Protein AF-A0A9E8MUX7-F1 (afdb_monomer_lite)

pLDDT: mean 95.08, std 4.29, range [65.94, 98.06]

Structure (mmCIF, N/CA/C/O backbone):
data_AF-A0A9E8MUX7-F1
#
_entry.id   AF-A0A9E8MUX7-F1
#
loop_
_atom_site.group_PDB
_atom_site.id
_atom_site.type_symbol
_atom_site.label_atom_id
_atom_site.label_alt_id
_atom_site.label_comp_id
_atom_site.label_asym_id
_atom_site.label_entity_id
_atom_site.label_seq_id
_atom_site.pdbx_PDB_ins_code
_atom_site.Cartn_x
_atom_site.Cartn_y
_atom_site.Cartn_z
_atom_site.occupancy
_atom_site.B_iso_or_equiv
_atom_site.auth_seq_id
_atom_site.auth_comp_id
_atom_site.auth_asym_id
_atom_site.auth_atom_id
_atom_site.pdbx_PDB_model_num
ATOM 1 N N . MET A 1 1 ? -14.081 1.595 10.426 1.00 92.31 1 MET A N 1
ATOM 2 C CA . MET A 1 1 ? -14.610 1.369 9.060 1.00 92.31 1 MET A CA 1
ATOM 3 C C . MET A 1 1 ? -13.684 0.440 8.269 1.00 92.31 1 MET A C 1
ATOM 5 O O . MET A 1 1 ? -12.515 0.356 8.636 1.00 92.31 1 MET A O 1
ATOM 9 N N . LYS A 1 2 ? -14.185 -0.304 7.269 1.00 95.12 2 LYS A N 1
ATOM 10 C CA . LYS A 1 2 ? -13.392 -1.200 6.399 1.00 95.12 2 LYS A CA 1
ATOM 11 C C . LYS A 1 2 ? -13.639 -0.847 4.932 1.00 95.12 2 LYS A C 1
ATOM 13 O O . LYS A 1 2 ? -14.800 -0.661 4.585 1.00 95.12 2 LYS A O 1
ATOM 18 N N . PHE A 1 3 ? -12.594 -0.796 4.108 1.00 95.75 3 PHE A N 1
ATOM 19 C CA . PHE A 1 3 ? -12.703 -0.469 2.680 1.00 95.75 3 PHE A CA 1
ATOM 20 C C . PHE A 1 3 ? -12.337 -1.642 1.768 1.00 95.75 3 PHE A C 1
ATOM 22 O O . PHE A 1 3 ? -11.425 -2.415 2.060 1.00 95.75 3 PHE A O 1
ATOM 29 N N . LEU A 1 4 ? -13.032 -1.721 0.636 1.00 96.56 4 LEU A N 1
ATOM 30 C CA . LEU A 1 4 ? -12.589 -2.441 -0.550 1.00 96.56 4 LEU A CA 1
ATOM 31 C C . LEU A 1 4 ? -12.283 -1.389 -1.612 1.00 96.56 4 LEU A C 1
ATOM 33 O O . LEU A 1 4 ? -13.172 -0.633 -1.995 1.00 96.56 4 LEU A O 1
ATOM 37 N N . VAL A 1 5 ? -11.033 -1.321 -2.051 1.00 95.69 5 VAL A N 1
ATOM 38 C CA . VAL A 1 5 ? -10.590 -0.342 -3.042 1.00 95.69 5 VAL A CA 1
ATOM 39 C C . VAL A 1 5 ? -10.354 -1.068 -4.358 1.00 95.69 5 VAL A C 1
ATOM 41 O O . VAL A 1 5 ? -9.498 -1.947 -4.439 1.00 95.69 5 VAL A O 1
ATOM 44 N N . VAL A 1 6 ? -11.134 -0.709 -5.376 1.00 97.06 6 VAL A N 1
ATOM 45 C CA . VAL A 1 6 ? -11.003 -1.233 -6.739 1.00 97.06 6 VAL A CA 1
ATOM 46 C C . VAL A 1 6 ? -10.354 -0.152 -7.588 1.00 97.06 6 VAL A C 1
ATOM 48 O O . VAL A 1 6 ? -10.881 0.954 -7.685 1.00 97.06 6 VAL A O 1
ATOM 51 N N . THR A 1 7 ? -9.188 -0.440 -8.159 1.00 95.81 7 THR A N 1
ATOM 52 C CA . THR A 1 7 ? -8.388 0.559 -8.874 1.00 95.81 7 THR A CA 1
ATOM 53 C C . THR A 1 7 ? -7.644 -0.059 -10.046 1.00 95.81 7 THR A C 1
ATOM 55 O O . THR A 1 7 ? -7.263 -1.226 -10.015 1.00 95.81 7 THR A O 1
ATOM 58 N N . ASN A 1 8 ? -7.391 0.750 -11.072 1.00 95.56 8 ASN A N 1
ATOM 59 C CA . ASN A 1 8 ? -6.491 0.379 -12.159 1.00 95.56 8 ASN A CA 1
ATOM 60 C C . ASN A 1 8 ? -5.012 0.660 -11.826 1.00 95.56 8 ASN A C 1
ATOM 62 O O . ASN A 1 8 ? -4.133 0.297 -12.599 1.00 95.56 8 ASN A O 1
ATOM 66 N N . ALA A 1 9 ? -4.717 1.311 -10.693 1.00 95.62 9 ALA A N 1
ATOM 67 C CA . ALA A 1 9 ? -3.345 1.529 -10.245 1.00 95.62 9 ALA A CA 1
ATOM 68 C C . ALA A 1 9 ? -2.696 0.182 -9.867 1.00 95.62 9 ALA A C 1
ATOM 70 O O . ALA A 1 9 ? -3.155 -0.453 -8.910 1.00 95.62 9 ALA A O 1
ATOM 71 N N . PRO A 1 10 ? -1.637 -0.268 -10.569 1.00 96.12 10 PRO A N 1
ATOM 72 C CA . PRO A 1 10 ? -1.047 -1.572 -10.307 1.00 96.12 10 PRO A CA 1
ATOM 73 C C . PRO A 1 10 ? -0.469 -1.650 -8.895 1.00 96.12 10 PRO A C 1
ATOM 75 O O . PRO A 1 10 ? 0.259 -0.756 -8.459 1.00 96.12 10 PRO A O 1
ATOM 78 N N . THR A 1 11 ? -0.784 -2.729 -8.184 1.00 96.62 11 THR A N 1
ATOM 79 C CA . THR A 1 11 ? -0.205 -3.047 -6.877 1.00 96.62 11 THR A CA 1
ATOM 80 C C . THR A 1 11 ? 0.880 -4.095 -7.066 1.00 96.62 11 THR A C 1
ATOM 82 O O . THR A 1 11 ? 0.606 -5.261 -7.333 1.00 96.62 11 THR A O 1
ATOM 85 N N . LEU A 1 12 ? 2.130 -3.665 -6.947 1.00 96.12 12 LEU A N 1
ATOM 86 C CA . LEU A 1 12 ? 3.318 -4.470 -7.203 1.00 96.12 12 LEU A CA 1
ATOM 87 C C . LEU A 1 12 ? 3.965 -4.872 -5.878 1.00 96.12 12 LEU A C 1
ATOM 89 O O . LEU A 1 12 ? 4.012 -4.078 -4.939 1.00 96.12 12 LEU A O 1
ATOM 93 N N . ILE A 1 13 ? 4.507 -6.086 -5.805 1.00 95.12 13 ILE A N 1
ATOM 94 C CA . ILE A 1 13 ? 5.298 -6.523 -4.651 1.00 95.12 13 ILE A CA 1
ATOM 95 C C . ILE A 1 13 ? 6.759 -6.171 -4.916 1.00 95.12 13 ILE A C 1
ATOM 97 O O . ILE A 1 13 ? 7.377 -6.710 -5.832 1.00 95.12 13 ILE A O 1
ATOM 101 N N . GLN A 1 14 ? 7.328 -5.286 -4.102 1.00 93.88 14 GLN A N 1
ATOM 102 C CA . GLN A 1 14 ? 8.741 -4.917 -4.170 1.00 93.88 14 GLN A CA 1
ATOM 103 C C . GLN A 1 14 ? 9.372 -5.057 -2.788 1.00 93.88 14 GLN A C 1
ATOM 105 O O . GLN A 1 14 ? 8.889 -4.480 -1.817 1.00 93.88 14 GLN A O 1
ATOM 110 N N . LYS A 1 15 ? 10.463 -5.828 -2.683 1.00 93.06 15 LYS A N 1
ATOM 111 C CA . LYS A 1 15 ? 11.167 -6.076 -1.406 1.00 93.06 15 LYS A CA 1
ATOM 112 C C . LYS A 1 15 ? 10.213 -6.511 -0.274 1.00 93.06 15 LYS A C 1
ATOM 114 O O . LYS A 1 15 ? 10.321 -6.033 0.852 1.00 93.06 15 LYS A O 1
ATOM 119 N N . GLY A 1 16 ? 9.235 -7.362 -0.597 1.00 94.06 16 GLY A N 1
ATOM 120 C CA . GLY A 1 16 ? 8.245 -7.878 0.357 1.00 94.06 16 GLY A CA 1
ATOM 121 C C . GLY A 1 16 ? 7.139 -6.899 0.773 1.00 94.06 16 GLY A C 1
ATOM 122 O O . GLY A 1 16 ? 6.322 -7.260 1.612 1.00 94.06 16 GLY A O 1
ATOM 123 N N . HIS A 1 17 ? 7.083 -5.697 0.197 1.00 95.94 17 HIS A N 1
ATOM 124 C CA . HIS A 1 17 ? 6.053 -4.700 0.489 1.00 95.94 17 HIS A CA 1
ATOM 125 C C . HIS A 1 17 ? 5.135 -4.501 -0.713 1.00 95.94 17 HIS A C 1
ATOM 127 O O . HIS A 1 17 ? 5.585 -4.553 -1.861 1.00 95.94 17 HIS A O 1
ATOM 133 N N . TYR A 1 18 ? 3.857 -4.229 -0.447 1.00 96.69 18 TYR A N 1
ATOM 134 C CA . TYR A 1 18 ? 2.940 -3.756 -1.473 1.00 96.69 18 TYR A CA 1
ATOM 135 C C . TYR A 1 18 ? 3.247 -2.293 -1.780 1.00 96.69 18 TYR A C 1
ATOM 137 O O . TYR A 1 18 ? 3.248 -1.435 -0.890 1.00 96.69 18 TYR A O 1
ATOM 145 N N . CYS A 1 19 ? 3.509 -2.034 -3.054 1.00 97.25 19 CYS A N 1
ATOM 146 C CA . CYS A 1 19 ? 3.847 -0.735 -3.603 1.00 97.25 19 CYS A CA 1
ATOM 147 C C . CYS A 1 19 ? 2.914 -0.410 -4.770 1.00 97.25 19 CYS A C 1
ATOM 149 O O . CYS A 1 19 ? 2.444 -1.303 -5.474 1.00 97.25 19 CYS A O 1
ATOM 151 N N . ALA A 1 20 ? 2.679 0.872 -5.014 1.00 97.38 20 ALA A N 1
ATOM 152 C CA . ALA A 1 20 ? 1.952 1.342 -6.190 1.00 97.38 20 ALA A CA 1
ATOM 153 C C . ALA A 1 20 ? 2.488 2.712 -6.626 1.00 97.38 20 ALA A C 1
ATOM 155 O O . ALA A 1 20 ? 3.469 3.209 -6.064 1.00 97.38 20 ALA A O 1
ATOM 156 N N . TYR A 1 21 ? 1.860 3.317 -7.635 1.00 97.06 21 TYR A N 1
ATOM 157 C CA . TYR A 1 21 ? 2.221 4.648 -8.124 1.00 97.06 21 TYR A CA 1
ATOM 158 C C . TYR A 1 21 ? 2.239 5.683 -6.987 1.00 97.06 21 TYR A C 1
ATOM 160 O O . TYR A 1 21 ? 1.272 5.814 -6.238 1.00 97.06 21 TYR A O 1
ATOM 168 N N . ALA A 1 22 ? 3.340 6.421 -6.854 1.00 97.88 22 ALA A N 1
ATOM 169 C CA . ALA A 1 22 ? 3.622 7.241 -5.678 1.00 97.88 22 ALA A CA 1
ATOM 170 C C . ALA A 1 22 ? 2.520 8.266 -5.308 1.00 97.88 22 ALA A C 1
ATOM 172 O O . ALA A 1 22 ? 2.169 8.329 -4.129 1.00 97.88 22 ALA A O 1
ATOM 173 N N . PRO A 1 23 ? 1.931 9.041 -6.242 1.00 97.25 23 PRO A N 1
ATOM 174 C CA . PRO A 1 23 ? 0.790 9.911 -5.939 1.00 97.25 23 PRO A CA 1
ATOM 175 C C . PRO A 1 23 ? -0.427 9.166 -5.381 1.00 97.25 23 PRO A C 1
ATOM 177 O O . PRO A 1 23 ? -0.968 9.570 -4.356 1.00 97.25 23 PRO A O 1
ATOM 180 N N . TYR A 1 24 ? -0.790 8.032 -5.987 1.00 96.88 24 TYR A N 1
ATOM 181 C CA . TYR A 1 24 ? -1.899 7.196 -5.519 1.00 96.88 24 TYR A CA 1
ATOM 182 C C . TYR A 1 24 ? -1.652 6.663 -4.101 1.00 96.88 24 TYR A C 1
ATOM 184 O O . TYR A 1 24 ? -2.544 6.686 -3.257 1.00 96.88 24 TYR A O 1
ATOM 192 N N . VAL A 1 25 ? -0.421 6.237 -3.808 1.00 97.69 25 VAL A N 1
ATOM 193 C CA . VAL A 1 25 ? -0.034 5.782 -2.464 1.00 97.69 25 VAL A CA 1
ATOM 194 C C . VAL A 1 25 ? -0.181 6.904 -1.438 1.00 97.69 25 VAL A C 1
ATOM 196 O O . VAL A 1 25 ? -0.710 6.665 -0.359 1.00 97.69 25 VAL A O 1
ATOM 199 N N . ARG A 1 26 ? 0.222 8.138 -1.771 1.00 98.06 26 ARG A N 1
ATOM 200 C CA . ARG A 1 26 ? 0.090 9.285 -0.856 1.00 98.06 26 ARG A CA 1
ATOM 201 C C . ARG A 1 26 ? -1.364 9.603 -0.526 1.00 98.06 26 ARG A C 1
ATOM 203 O O . ARG A 1 26 ? -1.661 9.903 0.625 1.00 98.06 26 ARG A O 1
ATOM 210 N N . GLU A 1 27 ? -2.260 9.525 -1.505 1.00 96.44 27 GLU A N 1
ATOM 211 C CA . GLU A 1 27 ? -3.697 9.673 -1.259 1.00 96.44 27 GLU A CA 1
ATOM 212 C C . GLU A 1 27 ? -4.215 8.540 -0.369 1.00 96.44 27 GLU A C 1
ATOM 214 O O . GLU A 1 27 ? -4.875 8.789 0.638 1.00 96.44 27 GLU A O 1
ATOM 219 N N . MET A 1 28 ? -3.866 7.293 -0.695 1.00 96.81 28 MET A N 1
ATOM 220 C CA . MET A 1 28 ? -4.250 6.120 0.090 1.00 96.81 28 MET A CA 1
ATOM 221 C C . MET A 1 28 ? -3.754 6.188 1.533 1.00 96.81 28 MET A C 1
ATOM 223 O O . MET A 1 28 ? -4.491 5.815 2.442 1.00 96.81 28 MET A O 1
ATOM 227 N N . ASP A 1 29 ? -2.551 6.698 1.774 1.00 97.12 29 ASP A N 1
ATOM 228 C CA . ASP A 1 29 ? -2.026 6.877 3.125 1.00 97.12 29 ASP A CA 1
ATOM 229 C C . ASP A 1 29 ? -2.921 7.816 3.952 1.00 97.12 29 ASP A C 1
ATOM 231 O O . ASP A 1 29 ? -3.247 7.487 5.088 1.00 97.12 29 ASP A O 1
ATOM 235 N N . VAL A 1 30 ? -3.415 8.917 3.369 1.00 96.88 30 VAL A N 1
ATOM 236 C CA . VAL A 1 30 ? -4.345 9.836 4.058 1.00 96.88 30 VAL A CA 1
ATOM 237 C C . VAL A 1 30 ? -5.665 9.141 4.398 1.00 96.88 30 VAL A C 1
ATOM 239 O O . VAL A 1 30 ? -6.166 9.258 5.514 1.00 96.88 30 VAL A O 1
ATOM 242 N N . TRP A 1 31 ? -6.244 8.387 3.460 1.00 95.38 31 TRP A N 1
ATOM 243 C CA . TRP A 1 31 ? -7.508 7.684 3.705 1.00 95.38 31 TRP A CA 1
ATOM 244 C C . TRP A 1 31 ? -7.357 6.549 4.720 1.00 95.38 31 TRP A C 1
ATOM 246 O O . TRP A 1 31 ? -8.257 6.295 5.528 1.00 95.38 31 TRP A O 1
ATOM 256 N N . THR A 1 32 ? -6.231 5.838 4.674 1.00 95.44 32 THR A N 1
ATOM 257 C CA . THR A 1 32 ? -6.038 4.614 5.456 1.00 95.44 32 THR A CA 1
ATOM 258 C C . THR A 1 32 ? -5.749 4.862 6.934 1.00 95.44 32 THR A C 1
ATOM 260 O O . THR A 1 32 ? -5.986 3.956 7.743 1.00 95.44 32 THR A O 1
ATOM 263 N N . ASP A 1 33 ? -5.376 6.092 7.301 1.00 95.38 33 ASP A N 1
ATOM 264 C CA . ASP A 1 33 ? -5.265 6.557 8.689 1.00 95.38 33 ASP A CA 1
ATOM 265 C C . ASP A 1 33 ? -6.611 6.497 9.440 1.00 95.38 33 ASP A C 1
ATOM 267 O O . ASP A 1 33 ? -6.650 6.238 10.643 1.00 95.38 33 ASP A O 1
ATOM 271 N N . TYR A 1 34 ? -7.738 6.641 8.732 1.00 96.06 34 TYR A N 1
ATOM 272 C CA . TYR A 1 34 ? -9.080 6.689 9.333 1.00 96.06 34 TYR A CA 1
ATOM 273 C C . TYR A 1 34 ? -9.869 5.376 9.214 1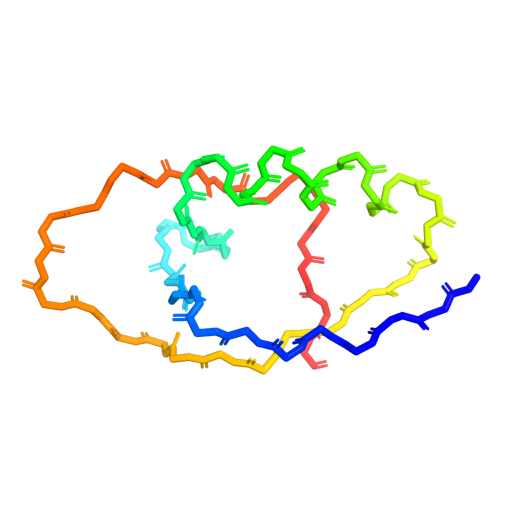.00 96.06 34 TYR A C 1
ATOM 275 O O . TYR A 1 34 ? -11.012 5.273 9.677 1.00 96.06 34 TYR A O 1
ATOM 283 N N . VAL A 1 35 ? -9.289 4.331 8.612 1.00 94.81 35 VAL A N 1
ATOM 284 C CA . VAL A 1 35 ? -9.957 3.031 8.440 1.00 94.81 35 VAL A CA 1
ATOM 285 C C . VAL A 1 35 ? -9.230 1.923 9.182 1.00 94.81 35 VAL A C 1
ATOM 287 O O . VAL A 1 35 ? -8.007 1.854 9.241 1.00 94.81 35 VAL A O 1
ATOM 290 N N . LYS A 1 36 ? -9.997 0.982 9.739 1.00 94.62 36 LYS A N 1
ATOM 291 C CA . LYS A 1 36 ? -9.451 -0.144 10.507 1.00 94.62 36 LYS A CA 1
ATOM 292 C C . LYS A 1 36 ? -8.636 -1.069 9.607 1.00 94.62 36 LYS A C 1
ATOM 294 O O . LYS A 1 36 ? -7.541 -1.469 9.986 1.00 94.62 36 LYS A O 1
ATOM 299 N N . ALA A 1 37 ? -9.166 -1.380 8.429 1.00 94.38 37 ALA A N 1
ATOM 300 C CA . ALA A 1 37 ? -8.532 -2.241 7.442 1.00 94.38 37 ALA A CA 1
ATOM 301 C C . ALA A 1 37 ? -9.028 -1.887 6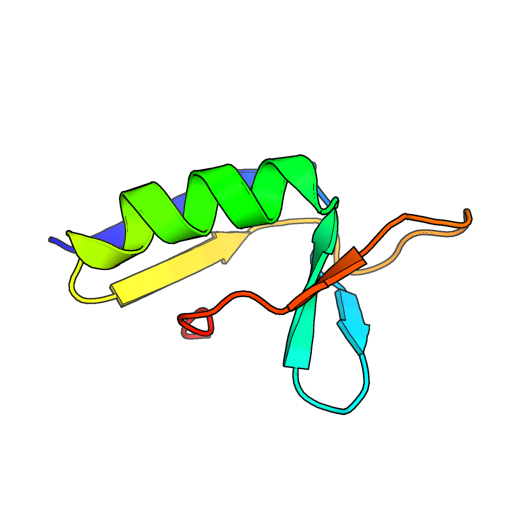.040 1.00 94.38 37 ALA A C 1
ATOM 303 O O . ALA A 1 37 ? -10.141 -1.374 5.885 1.00 94.38 37 ALA A O 1
ATOM 304 N N . TYR A 1 38 ? -8.228 -2.218 5.036 1.00 96.06 38 TYR A N 1
ATOM 305 C CA . TYR A 1 38 ? -8.627 -2.134 3.641 1.00 96.06 38 TYR A CA 1
ATOM 306 C C . TYR A 1 38 ? -8.052 -3.310 2.843 1.00 96.06 38 TYR A C 1
ATOM 308 O O . TYR A 1 38 ? -7.049 -3.903 3.250 1.00 96.06 38 TYR A O 1
ATOM 316 N N . LYS A 1 39 ? -8.722 -3.650 1.740 1.00 96.31 39 LYS A N 1
ATOM 317 C CA . LYS A 1 39 ? -8.262 -4.607 0.725 1.00 96.31 39 LYS A CA 1
ATOM 318 C C . LYS A 1 39 ? -8.184 -3.917 -0.635 1.00 96.31 39 LYS A C 1
ATOM 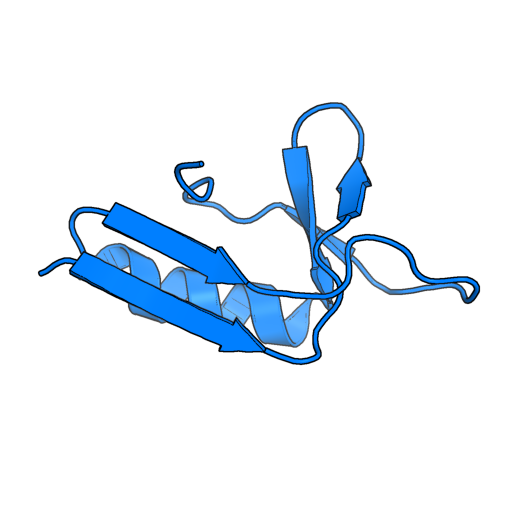320 O O . LYS A 1 39 ? -8.946 -2.977 -0.879 1.00 96.31 39 LYS A O 1
ATOM 325 N N . LEU A 1 40 ? -7.303 -4.402 -1.507 1.00 95.75 40 LEU A N 1
ATOM 326 C CA . LEU A 1 40 ? -7.122 -3.891 -2.866 1.00 95.75 40 LEU A CA 1
ATOM 327 C C . LEU A 1 40 ? -7.524 -4.936 -3.906 1.00 95.75 40 LEU A C 1
ATOM 329 O O . LEU A 1 40 ? -7.185 -6.109 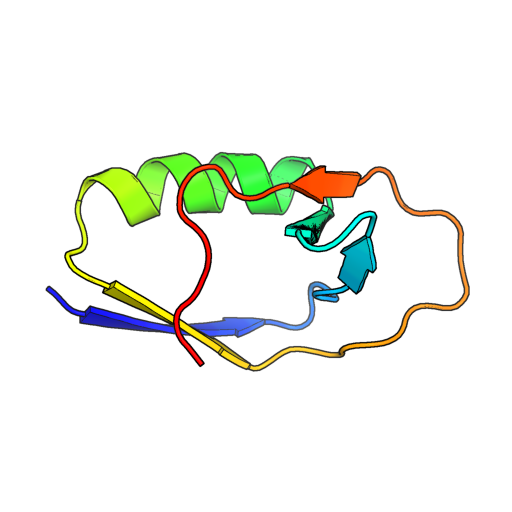-3.777 1.00 95.75 40 LEU A O 1
ATOM 333 N N . VAL A 1 41 ? -8.216 -4.482 -4.947 1.00 96.69 41 VAL A N 1
ATOM 334 C CA . VAL A 1 41 ? -8.417 -5.218 -6.197 1.00 96.69 41 VAL A CA 1
ATOM 335 C C . VAL A 1 41 ? -7.845 -4.361 -7.315 1.00 96.69 41 VAL A C 1
ATOM 337 O O . VAL A 1 41 ? -8.363 -3.280 -7.606 1.00 96.69 41 VAL A O 1
ATOM 340 N N . SER A 1 42 ? -6.747 -4.828 -7.896 1.00 96.19 42 SER A N 1
ATOM 341 C CA . SER A 1 42 ? -5.951 -4.086 -8.870 1.00 96.19 42 SER A CA 1
ATOM 342 C C . SER A 1 42 ? -5.095 -5.033 -9.717 1.00 96.19 42 SER A C 1
ATOM 344 O O . SER A 1 42 ? -4.898 -6.194 -9.338 1.00 96.19 42 SER A O 1
ATOM 346 N N . PRO A 1 43 ? -4.558 -4.565 -10.858 1.00 96.62 43 PRO A N 1
ATOM 347 C CA . PRO A 1 43 ? -3.517 -5.291 -11.575 1.00 96.62 43 PRO A CA 1
ATOM 348 C C . PRO A 1 43 ? -2.302 -5.536 -10.673 1.00 96.62 43 PRO A C 1
ATOM 350 O O . PRO A 1 43 ? -1.893 -4.656 -9.919 1.00 96.62 43 PRO A O 1
ATOM 353 N N . ASN A 1 44 ? -1.689 -6.712 -10.777 1.00 95.56 44 ASN A N 1
ATOM 354 C CA . ASN A 1 44 ? -0.502 -7.084 -9.995 1.00 95.56 44 ASN A CA 1
ATOM 355 C C . ASN A 1 44 ? 0.790 -7.127 -10.830 1.00 95.56 44 ASN A C 1
ATOM 357 O O . ASN A 1 44 ? 1.837 -7.557 -10.347 1.00 95.56 44 A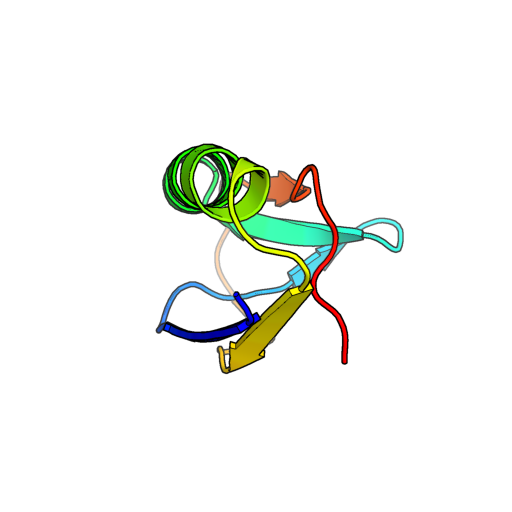SN A O 1
ATOM 361 N N . GLN A 1 45 ? 0.716 -6.682 -12.084 1.00 94.94 45 GLN A N 1
ATOM 362 C CA . GLN A 1 45 ? 1.819 -6.642 -13.037 1.00 94.94 45 GLN A CA 1
ATOM 363 C C . GLN A 1 45 ? 1.765 -5.331 -13.822 1.00 94.94 45 GLN A C 1
ATOM 365 O O . GLN A 1 45 ? 0.686 -4.827 -14.137 1.00 94.94 45 GLN A O 1
ATOM 370 N N . TYR A 1 46 ? 2.935 -4.781 -14.139 1.00 94.88 46 TYR A N 1
ATOM 371 C CA . TYR A 1 46 ? 3.083 -3.591 -14.970 1.00 94.88 46 TYR A CA 1
ATOM 372 C C . TYR A 1 46 ? 4.423 -3.663 -15.703 1.00 94.88 46 TYR A C 1
ATOM 374 O O . TYR A 1 46 ? 5.432 -4.016 -15.097 1.00 94.88 46 TYR A O 1
ATOM 382 N N . SER A 1 47 ? 4.426 -3.397 -17.008 1.00 92.25 47 SER A N 1
ATOM 383 C CA . SER A 1 47 ? 5.586 -3.640 -17.879 1.00 92.25 47 SER A CA 1
ATOM 384 C C . SER A 1 47 ? 6.507 -2.434 -18.053 1.00 92.25 47 SER A C 1
ATOM 386 O O . SER A 1 47 ? 7.602 -2.580 -18.587 1.00 92.25 47 SER A O 1
ATOM 388 N N . GLN A 1 48 ? 6.073 -1.248 -17.632 1.00 93.06 48 GLN A N 1
ATOM 389 C CA . GLN A 1 48 ? 6.829 -0.007 -17.783 1.00 93.06 48 GLN A CA 1
ATOM 390 C C . GLN A 1 48 ? 7.421 0.436 -16.445 1.00 93.06 48 GLN A C 1
ATOM 392 O O . GLN A 1 48 ? 6.949 0.039 -15.377 1.00 93.06 48 GLN A O 1
ATOM 397 N N . GLU A 1 49 ? 8.438 1.295 -16.499 1.00 91.62 49 GLU A N 1
ATOM 398 C CA . GLU A 1 49 ? 8.959 1.937 -15.296 1.00 91.62 49 GLU A CA 1
ATOM 399 C C . GLU A 1 49 ? 7.874 2.783 -14.626 1.00 91.62 49 GLU A C 1
ATOM 401 O O . GLU A 1 49 ? 7.129 3.523 -15.273 1.00 91.62 49 GLU A O 1
ATOM 406 N N . LEU A 1 50 ? 7.783 2.662 -13.305 1.00 92.50 50 LEU A N 1
ATOM 407 C CA . LEU A 1 50 ? 6.801 3.367 -12.500 1.00 92.50 50 LEU A CA 1
ATOM 408 C C . LEU A 1 50 ? 7.487 3.931 -11.261 1.00 92.50 50 LEU A C 1
ATOM 410 O O . LEU A 1 50 ? 8.193 3.216 -10.551 1.00 92.50 50 LEU A O 1
ATOM 414 N N . LEU A 1 51 ? 7.237 5.207 -10.966 1.00 96.50 51 LEU A N 1
ATOM 415 C CA . LEU A 1 51 ? 7.631 5.789 -9.689 1.00 96.50 51 LEU A CA 1
ATOM 416 C C . LEU A 1 51 ? 6.765 5.179 -8.585 1.00 96.50 51 LEU A C 1
ATOM 418 O O . LEU A 1 51 ? 5.587 5.525 -8.453 1.00 96.50 51 LEU A O 1
ATOM 422 N N . THR A 1 52 ? 7.346 4.278 -7.798 1.00 97.00 52 THR A N 1
ATOM 423 C CA . THR A 1 52 ? 6.618 3.534 -6.769 1.00 97.00 52 THR A CA 1
ATOM 424 C C . THR A 1 52 ? 6.963 3.963 -5.352 1.00 97.00 52 THR A C 1
ATOM 426 O O . THR A 1 52 ? 8.108 4.288 -5.043 1.00 97.00 52 THR A O 1
ATOM 429 N N . LEU A 1 53 ? 5.965 3.898 -4.471 1.00 98.06 53 LEU A N 1
ATOM 430 C CA . LEU A 1 53 ? 6.132 3.990 -3.021 1.00 98.06 53 LEU A CA 1
ATOM 431 C C . LEU A 1 53 ? 5.440 2.802 -2.338 1.00 98.06 53 LEU A C 1
ATOM 433 O O . LEU A 1 53 ? 4.419 2.331 -2.846 1.00 98.06 53 LEU A O 1
ATOM 437 N N . PRO A 1 54 ? 5.964 2.314 -1.202 1.00 97.69 54 PRO A N 1
ATOM 438 C CA . PRO A 1 54 ? 5.246 1.363 -0.365 1.00 97.69 54 PRO A CA 1
ATOM 439 C C . PRO A 1 54 ? 4.104 2.065 0.378 1.00 97.69 54 PRO A C 1
ATOM 441 O O . PRO A 1 54 ? 4.269 3.198 0.831 1.00 97.69 54 PRO A O 1
ATOM 444 N N . PHE A 1 55 ? 2.968 1.386 0.554 1.00 97.12 55 PHE A N 1
ATOM 445 C CA . PHE A 1 55 ? 1.899 1.887 1.430 1.00 97.12 55 PHE A CA 1
ATOM 446 C C . PHE A 1 55 ? 2.372 1.931 2.888 1.00 97.12 55 PHE A C 1
ATOM 448 O O . PHE A 1 55 ? 2.971 0.961 3.365 1.00 97.12 55 PHE A O 1
ATOM 455 N N . LYS A 1 56 ? 2.055 2.995 3.638 1.00 96.50 56 LYS A N 1
ATOM 456 C CA . LYS A 1 56 ? 2.374 3.048 5.080 1.00 96.50 56 LYS A CA 1
ATOM 457 C C . LYS A 1 56 ? 1.649 1.950 5.847 1.00 96.50 56 LYS A C 1
ATOM 459 O O . LYS A 1 56 ? 2.253 1.212 6.621 1.00 96.50 56 LYS A O 1
ATOM 464 N N . LYS A 1 57 ? 0.344 1.824 5.604 1.00 95.62 57 LYS A N 1
ATOM 465 C CA . LYS A 1 57 ? -0.482 0.735 6.121 1.00 95.6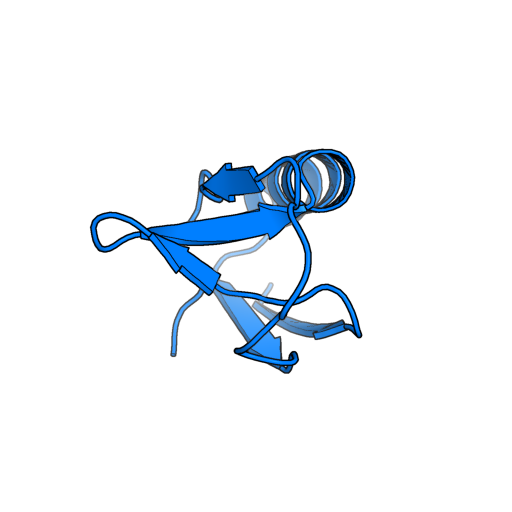2 57 LYS A CA 1
ATOM 466 C C . LYS A 1 57 ? -0.634 -0.315 5.032 1.00 95.62 57 LYS A C 1
ATOM 468 O O . LYS A 1 57 ? -1.256 -0.041 4.013 1.00 95.62 57 LYS A O 1
ATOM 473 N N . GLN A 1 58 ? -0.079 -1.507 5.227 1.00 96.00 58 GLN A N 1
ATOM 474 C CA . GLN A 1 58 ? -0.145 -2.570 4.220 1.00 96.00 58 GLN A CA 1
ATOM 475 C C . GLN A 1 58 ? -1.594 -3.083 4.048 1.00 96.00 58 GLN A C 1
ATOM 477 O O . GLN A 1 58 ? -2.308 -3.219 5.047 1.00 96.00 58 GLN A O 1
ATOM 482 N N . PRO A 1 59 ? -2.050 -3.340 2.806 1.00 92.81 59 PRO A N 1
ATOM 483 C CA . PRO A 1 59 ? -3.375 -3.897 2.546 1.00 92.81 59 PRO A CA 1
ATOM 484 C C . PRO A 1 59 ? -3.477 -5.320 3.107 1.00 92.81 59 PRO A C 1
ATOM 486 O O . PRO A 1 59 ? -2.533 -6.108 3.017 1.00 92.81 59 PRO A O 1
ATOM 489 N N . ASN A 1 60 ? -4.644 -5.668 3.651 1.00 84.56 60 ASN A N 1
ATOM 490 C CA . ASN A 1 60 ? -4.914 -7.032 4.099 1.00 84.56 60 ASN A CA 1
ATOM 491 C C . ASN A 1 60 ? -5.404 -7.865 2.908 1.00 84.56 60 ASN A C 1
ATOM 493 O O . ASN A 1 60 ? -6.302 -7.423 2.190 1.00 84.56 60 ASN A O 1
ATOM 497 N N . TRP A 1 61 ? -4.871 -9.073 2.733 1.00 65.94 61 TRP A N 1
ATOM 498 C CA . TRP A 1 61 ? -5.312 -10.007 1.688 1.00 65.94 61 TRP A CA 1
ATOM 499 C C . TRP A 1 61 ? -6.398 -10.962 2.170 1.00 65.94 61 TRP A C 1
ATOM 501 O O . TRP A 1 61 ? -6.576 -11.138 3.398 1.00 65.94 61 TRP A O 1
#

Foldseek 3Di:
DEEEEEDQFAFEQDPNFTKTAPVVLVVVLVVVVPDPAYAYDYHHDDDDDGDMDGRPDGHDD

Radius of gyration: 10.88 Å; chains: 1; bounding box: 26×20×28 Å

Sequence (61 aa):
MKFLVVTNAPTLIQKGHYCAYAPYVREMDVWTDYVKAYKLVSPNQYSQELLTLPFKKQPNW

Secondary structure (DSSP, 8-state):
-EEEEE-SS--EEETTEEEEEHHHHHHHHHHHTT-SEEEEE--S---S---EEE-SSPPP-

Organism: NCBI:txid2980107